Protein AF-A0A0M1J8F9-F1 (afdb_monomer_lite)

Secondary structure (DSSP, 8-state):
-HHHHHHHHTTT-----S--EEEEETTEEEETTEEEE-SS----PPP---GGGGGSS----TTS--

Structure (mmCIF, N/CA/C/O backbone):
data_AF-A0A0M1J8F9-F1
#
_entry.id   AF-A0A0M1J8F9-F1
#
loop_
_atom_site.group_PDB
_atom_site.id
_atom_site.type_symbol
_atom_site.label_atom_id
_atom_site.label_alt_id
_atom_site.label_comp_id
_atom_site.label_asym_id
_atom_site.label_entity_id
_atom_site.label_seq_id
_atom_site.pdbx_PDB_ins_code
_atom_site.Cartn_x
_atom_site.Cartn_y
_atom_site.Cartn_z
_atom_site.occupancy
_atom_site.B_iso_or_equiv
_atom_site.auth_seq_id
_atom_site.auth_comp_id
_atom_site.auth_asym_id
_atom_site.auth_atom_id
_atom_site.pdbx_PDB_model_num
ATOM 1 N N . MET A 1 1 ? 10.538 10.840 8.798 1.00 59.84 1 MET A N 1
ATOM 2 C CA . MET A 1 1 ? 9.454 9.858 8.538 1.00 59.84 1 MET A CA 1
ATOM 3 C C . MET A 1 1 ? 8.337 9.834 9.592 1.00 59.84 1 MET A C 1
ATOM 5 O O . MET A 1 1 ? 7.249 9.389 9.260 1.00 59.84 1 MET A O 1
ATOM 9 N N . GLN A 1 2 ? 8.533 10.333 10.821 1.00 73.56 2 GLN A N 1
ATOM 10 C CA . GLN A 1 2 ? 7.521 10.244 11.895 1.00 73.56 2 GLN A CA 1
ATOM 11 C C . GLN A 1 2 ? 6.278 11.132 11.676 1.00 73.56 2 GLN A C 1
ATOM 13 O O . GLN A 1 2 ? 5.177 10.750 12.058 1.00 73.56 2 GLN A O 1
ATOM 18 N N . GLY A 1 3 ? 6.417 12.290 11.018 1.00 93.50 3 GLY A N 1
ATOM 19 C CA . GLY A 1 3 ? 5.321 13.261 10.881 1.00 93.50 3 GLY A CA 1
ATOM 20 C C . GLY A 1 3 ? 4.073 12.727 10.167 1.00 93.50 3 GLY A C 1
ATOM 21 O O . GLY A 1 3 ? 2.964 12.921 10.655 1.00 93.50 3 GLY A O 1
ATOM 22 N N . LEU A 1 4 ? 4.236 12.007 9.050 1.00 95.00 4 LEU A N 1
ATOM 23 C CA . LEU A 1 4 ? 3.099 11.487 8.281 1.00 95.00 4 LEU A CA 1
ATOM 24 C C . LEU A 1 4 ? 2.313 10.424 9.058 1.00 95.00 4 LEU A C 1
ATOM 26 O O . LEU A 1 4 ? 1.091 10.499 9.131 1.00 95.00 4 LEU A O 1
ATOM 30 N N . GLN A 1 5 ? 3.003 9.466 9.680 1.00 94.25 5 GLN A N 1
ATOM 31 C CA . GLN A 1 5 ? 2.355 8.421 10.479 1.00 94.25 5 GLN A CA 1
ATOM 32 C C . GLN A 1 5 ? 1.586 9.017 11.664 1.00 94.25 5 GLN A C 1
ATOM 34 O O . GLN A 1 5 ? 0.470 8.595 11.946 1.00 94.25 5 GLN A O 1
ATOM 39 N N . GLN A 1 6 ? 2.127 10.061 12.300 1.00 95.75 6 GLN A N 1
ATOM 40 C CA . GLN A 1 6 ? 1.429 10.786 13.364 1.00 95.75 6 GLN A CA 1
ATOM 41 C C . GLN A 1 6 ? 0.161 11.490 12.855 1.00 95.75 6 GLN A C 1
ATOM 43 O O . GLN A 1 6 ? -0.869 11.481 13.523 1.00 95.75 6 GLN A O 1
ATOM 48 N N . ILE A 1 7 ? 0.204 12.085 11.661 1.00 97.44 7 ILE A N 1
ATOM 49 C CA . ILE A 1 7 ? -0.956 12.732 11.022 1.00 97.44 7 ILE A CA 1
ATOM 50 C C . ILE A 1 7 ? -2.045 11.709 10.665 1.00 97.44 7 ILE A C 1
ATOM 52 O O . ILE A 1 7 ? -3.226 12.017 10.849 1.00 97.44 7 ILE A O 1
ATOM 56 N N . MET A 1 8 ? -1.650 10.526 10.182 1.00 97.00 8 MET A N 1
ATOM 57 C CA . MET A 1 8 ? -2.546 9.403 9.882 1.00 97.00 8 MET A CA 1
ATOM 58 C C . MET A 1 8 ? -3.211 8.874 11.155 1.00 97.00 8 MET A C 1
ATOM 60 O O . MET A 1 8 ? -4.436 8.793 11.213 1.00 97.00 8 MET A O 1
ATOM 64 N N . LEU A 1 9 ? -2.424 8.626 12.208 1.00 95.94 9 LEU A N 1
ATOM 65 C CA . LEU A 1 9 ? -2.928 8.168 13.505 1.00 95.94 9 LEU A CA 1
ATOM 66 C C . LEU A 1 9 ? -3.935 9.161 14.101 1.00 95.94 9 LEU A C 1
ATOM 68 O O . LEU A 1 9 ? -5.017 8.762 14.516 1.00 95.94 9 LEU A O 1
ATOM 72 N N . LYS A 1 10 ? -3.634 10.467 14.060 1.00 97.31 10 LYS A N 1
ATOM 73 C CA . LYS A 1 10 ? -4.551 11.533 14.512 1.00 97.31 10 LYS A CA 1
ATOM 74 C C . LYS A 1 10 ? -5.890 11.560 13.765 1.00 97.31 10 LYS A C 1
ATOM 76 O O . LYS A 1 10 ? -6.842 12.145 14.265 1.00 97.31 10 LYS A O 1
ATOM 81 N N . ARG A 1 11 ? -5.953 10.985 12.562 1.00 97.69 11 ARG A N 1
ATOM 82 C CA . ARG A 1 11 ? -7.161 10.888 11.725 1.00 97.69 11 ARG A CA 1
ATOM 83 C C . ARG A 1 11 ? -7.790 9.496 11.760 1.00 97.69 11 ARG A C 1
ATOM 85 O O . ARG A 1 11 ? -8.681 9.232 10.963 1.00 97.69 11 ARG A O 1
ATOM 92 N N . ASN A 1 12 ? -7.339 8.625 12.664 1.00 97.44 12 ASN A N 1
ATOM 93 C CA . ASN A 1 12 ? -7.780 7.233 12.771 1.00 97.44 12 ASN A CA 1
ATOM 94 C C . ASN A 1 12 ? -7.557 6.423 11.483 1.00 97.44 12 ASN A C 1
ATOM 96 O O . ASN A 1 12 ? -8.341 5.540 11.148 1.00 97.44 12 ASN A O 1
ATOM 100 N N . ILE A 1 13 ? -6.477 6.716 10.755 1.00 97.00 13 ILE A N 1
ATOM 101 C CA . ILE A 1 13 ? -6.093 5.967 9.558 1.00 97.00 13 ILE A CA 1
ATOM 102 C C . ILE A 1 13 ? -5.125 4.856 9.973 1.00 97.00 13 ILE A C 1
ATOM 104 O O . ILE A 1 13 ? -3.980 5.123 10.348 1.00 97.00 13 ILE A O 1
ATOM 108 N N . GLY A 1 14 ? -5.591 3.607 9.900 1.00 94.94 14 GLY A N 1
ATOM 109 C CA . GLY A 1 14 ? -4.767 2.418 10.109 1.00 94.94 14 GLY A CA 1
ATOM 110 C C . GLY A 1 14 ? -3.768 2.228 8.967 1.00 94.94 14 GLY A C 1
ATOM 111 O O . GLY A 1 14 ? -4.150 2.193 7.798 1.00 94.94 14 GL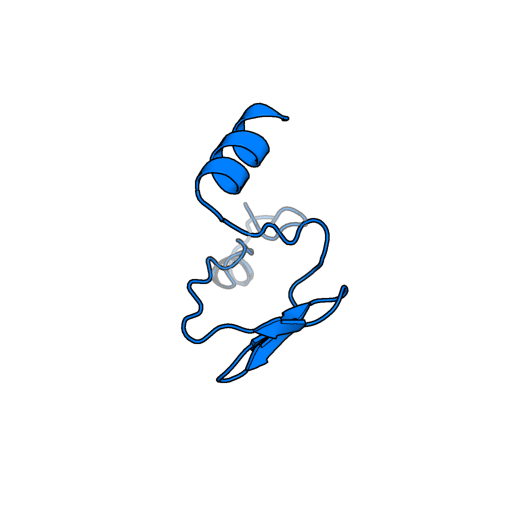Y A O 1
ATOM 112 N N . THR A 1 15 ? -2.478 2.109 9.285 1.00 94.44 15 THR A N 1
ATOM 113 C CA . THR A 1 15 ? -1.426 1.885 8.282 1.00 94.44 15 THR A CA 1
ATOM 114 C C . THR A 1 15 ? -0.909 0.45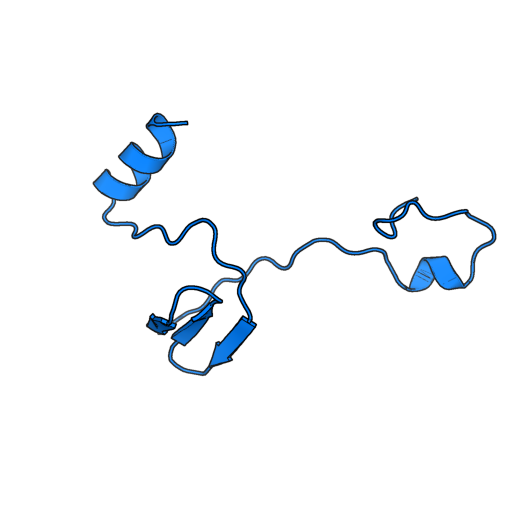3 8.344 1.00 94.44 15 THR A C 1
ATOM 116 O O . THR A 1 15 ? -0.407 0.028 9.382 1.00 94.44 15 THR A O 1
ATOM 119 N N . HIS A 1 16 ? -0.943 -0.252 7.214 1.00 93.56 16 HIS A N 1
ATOM 120 C CA . HIS A 1 16 ? -0.387 -1.598 7.053 1.00 93.56 16 HIS A CA 1
ATOM 121 C C . HIS A 1 16 ? 0.818 -1.523 6.102 1.00 93.56 16 HIS A C 1
ATOM 123 O O . HIS A 1 16 ? 0.656 -1.464 4.885 1.00 93.56 16 HIS A O 1
ATOM 129 N N . LEU A 1 17 ? 2.032 -1.438 6.654 1.00 94.06 17 LEU A N 1
ATOM 130 C CA . LEU A 1 17 ? 3.263 -1.160 5.898 1.00 94.06 17 LEU A CA 1
ATOM 131 C C . LEU A 1 17 ? 4.126 -2.417 5.735 1.00 94.06 17 LEU A C 1
ATOM 133 O O . LEU A 1 17 ? 4.093 -3.308 6.572 1.00 94.06 17 LEU A O 1
ATOM 137 N N . GLY A 1 18 ? 4.931 -2.478 4.670 1.00 94.31 18 GLY A N 1
ATOM 138 C CA . GLY A 1 18 ? 5.907 -3.561 4.466 1.00 94.31 18 GLY A CA 1
ATOM 139 C C . GLY A 1 18 ? 5.323 -4.891 3.973 1.00 94.31 18 GLY A C 1
ATOM 140 O O . GLY A 1 18 ? 6.064 -5.855 3.795 1.00 94.31 18 GLY A O 1
ATOM 141 N N . HIS A 1 19 ? 4.019 -4.954 3.698 1.00 95.62 19 HIS A N 1
ATOM 142 C CA . HIS A 1 19 ? 3.353 -6.169 3.232 1.00 95.62 19 HIS A CA 1
ATOM 143 C C . HIS A 1 19 ? 2.907 -6.036 1.778 1.00 95.62 19 HIS A C 1
ATOM 145 O O . HIS A 1 19 ? 2.122 -5.160 1.421 1.00 95.62 19 HIS A O 1
ATOM 151 N N . LYS A 1 20 ? 3.385 -6.942 0.919 1.00 93.88 20 LYS A N 1
ATOM 152 C CA . LYS A 1 20 ? 2.971 -6.987 -0.488 1.00 93.88 20 LYS A CA 1
ATOM 153 C C . LYS A 1 20 ? 1.504 -7.411 -0.594 1.00 93.88 20 LYS A C 1
ATOM 155 O O . LYS A 1 20 ? 1.129 -8.443 -0.035 1.00 93.88 20 LYS A O 1
ATOM 160 N N . ILE A 1 21 ? 0.710 -6.662 -1.357 1.00 95.56 21 ILE A N 1
ATOM 161 C CA . ILE A 1 21 ? -0.661 -7.037 -1.729 1.00 95.56 21 ILE A CA 1
ATOM 162 C C . ILE A 1 21 ? -0.611 -8.268 -2.647 1.00 95.56 21 ILE A C 1
ATOM 164 O O . ILE A 1 21 ? 0.234 -8.354 -3.541 1.00 95.56 21 ILE A O 1
ATOM 168 N N . LYS A 1 22 ? -1.493 -9.240 -2.401 1.00 96.19 22 LYS A N 1
ATOM 169 C CA . LYS A 1 22 ? -1.579 -10.506 -3.143 1.00 96.19 22 LYS A CA 1
ATOM 170 C C . LYS A 1 22 ? -2.832 -10.594 -4.004 1.00 96.19 22 LYS A C 1
ATOM 172 O O . LYS A 1 22 ? -2.728 -11.010 -5.151 1.00 96.19 22 LYS A O 1
ATOM 177 N N . LYS A 1 23 ? -3.994 -10.231 -3.454 1.00 96.44 23 LYS A N 1
ATOM 178 C CA . LYS A 1 23 ? -5.279 -10.226 -4.170 1.00 96.44 23 LYS A CA 1
ATOM 179 C C . LYS A 1 23 ? -6.305 -9.336 -3.469 1.00 96.44 23 LYS A C 1
ATOM 181 O O . LYS A 1 23 ? -6.165 -9.047 -2.280 1.00 96.44 23 LYS A O 1
ATOM 186 N N . PHE A 1 24 ? -7.348 -8.975 -4.206 1.00 97.62 24 PHE A N 1
ATOM 187 C CA . PHE A 1 24 ? -8.556 -8.332 -3.693 1.00 97.62 24 PHE A CA 1
ATOM 188 C C . PHE A 1 24 ? -9.709 -9.338 -3.686 1.00 97.62 24 PHE A C 1
ATOM 190 O O . PHE A 1 24 ? -9.779 -10.202 -4.562 1.00 97.62 24 PHE A O 1
ATOM 197 N N . THR A 1 25 ? -10.601 -9.231 -2.710 1.00 97.25 25 THR A N 1
ATOM 198 C CA . THR A 1 25 ? -11.887 -9.942 -2.674 1.00 97.25 25 THR A CA 1
ATOM 199 C C . THR A 1 25 ? -13.002 -8.924 -2.399 1.00 97.25 25 THR A C 1
ATOM 201 O O . THR A 1 25 ? -12.689 -7.760 -2.141 1.00 97.25 25 THR A O 1
ATOM 204 N N . PRO A 1 26 ? -14.292 -9.313 -2.468 1.00 97.75 26 PRO A N 1
ATOM 205 C CA . PRO A 1 26 ? -15.399 -8.371 -2.283 1.00 97.75 26 PRO A CA 1
ATOM 206 C C . PRO A 1 26 ? -15.397 -7.606 -0.952 1.00 97.75 26 PRO A C 1
ATOM 208 O O . PRO A 1 26 ? -16.004 -6.548 -0.877 1.00 97.75 26 PRO A O 1
ATOM 211 N N . ASP A 1 27 ? -14.741 -8.140 0.077 1.00 97.88 27 ASP A N 1
ATOM 212 C CA . ASP A 1 27 ? -14.826 -7.672 1.462 1.00 97.88 27 ASP A CA 1
ATOM 213 C C . ASP A 1 27 ? -13.459 -7.444 2.138 1.00 97.88 27 ASP A C 1
ATOM 215 O O . ASP A 1 27 ? -13.399 -7.113 3.325 1.00 97.88 27 ASP A O 1
ATOM 219 N N . ARG A 1 28 ? -12.340 -7.671 1.432 1.00 98.00 28 ARG A N 1
ATOM 220 C CA . ARG A 1 28 ? -10.989 -7.542 2.009 1.00 98.00 28 ARG A CA 1
ATOM 221 C C . ARG A 1 28 ? -9.869 -7.438 0.976 1.00 98.00 28 ARG A C 1
ATOM 223 O O . ARG A 1 28 ? -9.971 -7.849 -0.181 1.00 98.00 28 ARG A O 1
ATOM 230 N N . VAL A 1 29 ? -8.729 -6.949 1.454 1.00 97.81 29 VAL A N 1
ATOM 231 C CA . VAL A 1 29 ? -7.430 -6.984 0.778 1.00 97.81 29 VAL A CA 1
ATOM 232 C C . VAL A 1 29 ? -6.561 -8.053 1.429 1.00 97.81 29 VAL A C 1
ATOM 234 O O . VAL A 1 29 ? -6.322 -8.028 2.635 1.00 97.81 29 VAL A O 1
ATOM 237 N N . ILE A 1 30 ? -6.038 -8.978 0.628 1.00 98.00 30 ILE A N 1
ATOM 238 C CA . ILE A 1 30 ? -5.123 -10.018 1.104 1.00 98.00 30 ILE A CA 1
ATOM 239 C C . ILE A 1 30 ? -3.689 -9.562 0.869 1.00 98.00 30 ILE A C 1
ATOM 241 O O . ILE A 1 30 ? -3.296 -9.268 -0.265 1.00 98.00 30 ILE A O 1
ATOM 245 N N . THR A 1 31 ? -2.887 -9.547 1.928 1.00 97.38 31 THR A N 1
ATOM 246 C CA . THR A 1 31 ? -1.466 -9.190 1.888 1.00 97.38 31 THR A CA 1
ATOM 247 C C . THR A 1 31 ? -0.597 -10.353 2.362 1.00 97.38 31 THR A C 1
ATOM 249 O O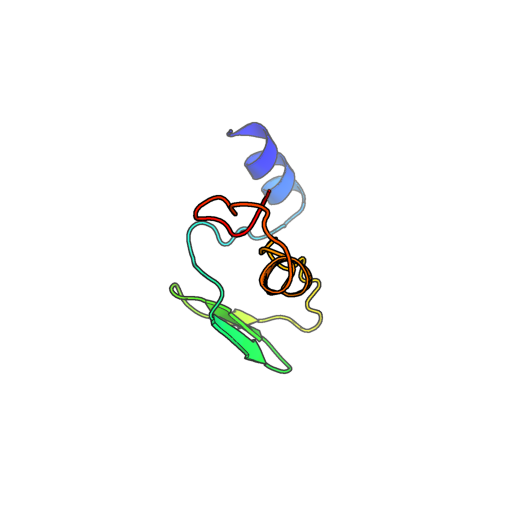 . THR A 1 31 ? -1.079 -11.320 2.943 1.00 97.38 31 THR A O 1
ATOM 252 N N . ALA A 1 32 ? 0.715 -10.258 2.150 1.00 96.75 32 ALA A N 1
ATOM 253 C CA . ALA A 1 32 ? 1.671 -11.217 2.705 1.00 96.75 32 ALA A CA 1
ATOM 254 C C . ALA A 1 32 ? 1.715 -11.228 4.249 1.00 96.75 32 ALA A C 1
ATOM 256 O O . ALA A 1 32 ? 2.241 -12.176 4.819 1.00 96.75 32 ALA A O 1
ATOM 257 N N . GLY A 1 33 ? 1.207 -10.181 4.909 1.00 95.25 33 GLY A N 1
ATOM 258 C CA . GLY A 1 33 ? 1.189 -10.046 6.369 1.00 95.25 33 GLY A CA 1
ATOM 259 C C . GLY A 1 33 ? -0.172 -10.299 7.016 1.00 95.25 33 GLY A C 1
ATOM 260 O O . GLY A 1 33 ? -0.298 -10.101 8.218 1.00 95.25 33 GLY A O 1
ATOM 261 N N . GLY A 1 34 ? -1.185 -10.698 6.241 1.00 96.00 34 GLY A N 1
ATOM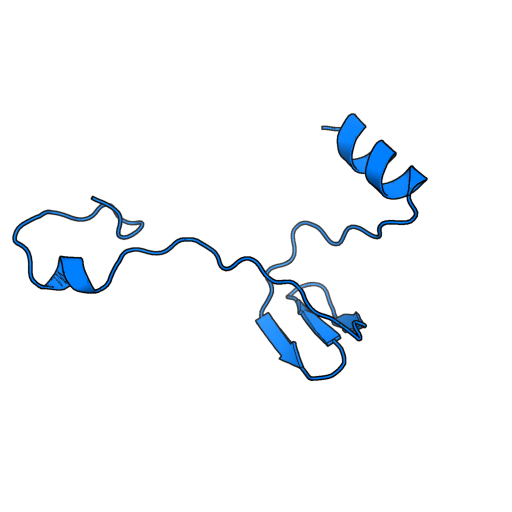 262 C CA . GLY A 1 34 ? -2.549 -10.906 6.728 1.00 96.00 34 GLY A CA 1
ATOM 263 C C . GLY A 1 34 ? -3.608 -10.213 5.874 1.00 96.00 34 GLY A C 1
ATOM 264 O O . GLY A 1 34 ? -3.336 -9.745 4.762 1.00 96.00 34 GLY A O 1
ATOM 265 N N . GLU A 1 35 ? -4.824 -10.164 6.404 1.00 97.81 35 GLU A N 1
ATOM 266 C CA . GLU A 1 35 ? -6.012 -9.669 5.708 1.00 97.81 35 GLU A CA 1
ATOM 267 C C . GLU A 1 35 ? -6.467 -8.323 6.277 1.00 97.81 35 GLU A C 1
ATOM 269 O O . GLU A 1 35 ? -6.404 -8.095 7.484 1.00 97.81 35 GLU A O 1
ATOM 274 N N . ILE A 1 36 ? -6.930 -7.436 5.397 1.00 97.44 36 ILE A N 1
ATOM 275 C CA . ILE A 1 36 ? -7.447 -6.112 5.752 1.00 97.44 36 ILE A CA 1
ATOM 276 C C . ILE A 1 36 ? -8.910 -6.050 5.295 1.00 97.44 36 ILE A C 1
ATOM 278 O O . ILE A 1 36 ? -9.135 -6.019 4.083 1.00 97.44 36 ILE A O 1
ATOM 282 N N . PRO A 1 37 ? -9.895 -6.050 6.210 1.00 97.81 37 PRO A N 1
ATOM 283 C CA . PRO A 1 37 ? -11.304 -5.875 5.860 1.00 97.81 37 PRO A CA 1
ATOM 284 C C . PRO A 1 37 ? -11.535 -4.526 5.176 1.00 97.81 37 PRO A C 1
ATOM 286 O O . PRO A 1 37 ? -10.994 -3.511 5.621 1.00 97.81 37 PRO A O 1
ATOM 289 N N . ALA A 1 38 ? -12.310 -4.511 4.095 1.00 97.62 38 ALA A N 1
ATOM 290 C CA . ALA A 1 38 ? -12.605 -3.291 3.355 1.00 97.62 38 ALA A CA 1
ATOM 291 C C . ALA A 1 38 ? -13.915 -3.416 2.573 1.00 97.62 38 ALA A C 1
ATOM 293 O O . ALA A 1 38 ? -14.054 -4.307 1.739 1.00 97.62 38 ALA A O 1
ATOM 294 N N . ASP A 1 39 ? -14.821 -2.462 2.781 1.00 97.81 39 ASP A N 1
ATOM 295 C CA . ASP A 1 39 ? -16.047 -2.334 1.983 1.00 97.81 39 ASP A CA 1
ATOM 296 C C . ASP A 1 39 ? -15.787 -1.632 0.638 1.00 97.81 39 ASP A C 1
ATOM 298 O O . ASP A 1 39 ? -16.484 -1.858 -0.348 1.00 97.81 39 ASP A O 1
ATOM 302 N N . ILE A 1 40 ? -14.771 -0.758 0.591 1.00 97.44 40 ILE A N 1
ATOM 303 C CA . ILE A 1 40 ? -14.343 -0.027 -0.607 1.00 97.44 40 ILE A CA 1
ATOM 304 C C . ILE A 1 40 ? -12.821 -0.084 -0.707 1.00 97.44 40 ILE A C 1
ATOM 306 O O . ILE A 1 40 ? -12.106 0.233 0.245 1.00 97.44 40 ILE A O 1
ATOM 310 N N . ILE A 1 41 ? -12.322 -0.434 -1.892 1.00 96.88 41 ILE A N 1
ATOM 311 C CA . ILE A 1 41 ? -10.890 -0.513 -2.182 1.00 96.88 41 ILE A CA 1
ATOM 312 C C . ILE A 1 41 ? -10.545 0.527 -3.248 1.00 96.88 41 ILE A C 1
ATOM 314 O O . ILE A 1 41 ? -10.903 0.377 -4.415 1.00 96.88 41 ILE A O 1
ATOM 318 N N . LEU A 1 42 ? -9.807 1.567 -2.852 1.00 95.25 42 LEU A N 1
ATOM 319 C CA . LEU A 1 42 ? -9.153 2.489 -3.779 1.00 95.25 42 LEU A CA 1
ATOM 320 C C . LEU A 1 42 ? -7.690 2.071 -3.938 1.00 95.25 42 LEU A C 1
ATOM 322 O O . LEU A 1 42 ? -6.885 2.234 -3.020 1.00 95.25 42 LEU A O 1
ATOM 326 N N . PHE A 1 43 ? -7.349 1.518 -5.100 1.00 93.56 43 PHE A N 1
ATOM 327 C CA . PHE A 1 43 ? -6.015 0.997 -5.379 1.00 93.56 43 PHE A CA 1
ATOM 328 C C . PHE A 1 43 ? -5.333 1.778 -6.498 1.00 93.56 43 PHE A C 1
ATOM 330 O O . PHE A 1 43 ? -5.893 1.966 -7.576 1.00 93.56 43 PHE A O 1
ATOM 337 N N . ILE A 1 44 ? -4.092 2.183 -6.241 1.00 92.00 44 ILE A N 1
ATOM 338 C CA . ILE A 1 44 ? -3.203 2.757 -7.246 1.00 92.00 44 ILE A CA 1
ATOM 339 C C . ILE A 1 44 ? -2.226 1.655 -7.642 1.00 92.00 44 ILE A C 1
ATOM 341 O O . ILE A 1 44 ? -1.397 1.233 -6.832 1.00 92.00 44 ILE A O 1
ATOM 345 N N . SER A 1 45 ? -2.353 1.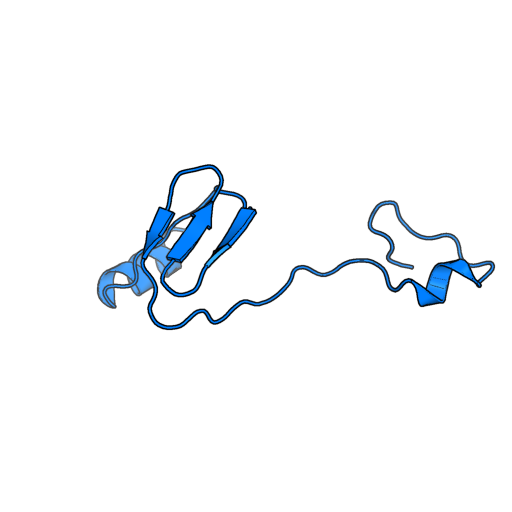157 -8.872 1.00 87.69 45 SER A N 1
ATOM 346 C CA . SER A 1 45 ? -1.450 0.135 -9.394 1.00 87.69 45 SER A CA 1
ATOM 347 C C . SER A 1 45 ? -0.016 0.648 -9.449 1.00 87.69 45 SER A C 1
ATOM 349 O O . SER A 1 45 ? 0.232 1.825 -9.710 1.00 87.69 45 SER A O 1
ATOM 351 N N . GLY A 1 46 ? 0.941 -0.256 -9.239 1.00 84.69 46 GLY A N 1
ATOM 352 C CA . GLY A 1 46 ? 2.342 0.049 -9.511 1.00 84.69 46 GLY A CA 1
ATOM 353 C C . GLY A 1 46 ? 2.564 0.403 -10.984 1.00 84.69 46 GLY A C 1
ATOM 354 O O . GLY A 1 46 ? 1.743 0.083 -11.844 1.00 84.69 46 GLY A O 1
ATOM 355 N N . MET A 1 47 ? 3.693 1.047 -11.270 1.00 86.38 47 MET A N 1
ATOM 356 C CA . MET A 1 47 ? 4.124 1.323 -12.639 1.00 86.38 47 MET A CA 1
ATOM 357 C C . MET A 1 47 ? 4.972 0.157 -13.153 1.00 86.38 47 MET A C 1
ATOM 359 O O . MET A 1 47 ? 5.899 -0.284 -12.474 1.00 86.38 47 MET A O 1
ATOM 363 N N . THR A 1 48 ? 4.656 -0.326 -14.348 1.00 83.94 48 THR A N 1
ATOM 364 C CA . THR A 1 48 ? 5.437 -1.325 -15.089 1.00 83.94 48 THR A CA 1
ATOM 365 C C . THR A 1 48 ? 5.664 -0.826 -16.509 1.00 83.94 48 THR A C 1
ATOM 367 O O . THR A 1 48 ? 4.900 0.010 -16.995 1.00 83.94 48 THR A O 1
ATOM 370 N N . GLY A 1 49 ? 6.695 -1.347 -17.176 1.00 80.75 49 GLY A N 1
ATOM 371 C CA . GLY A 1 49 ? 6.946 -1.073 -18.589 1.00 80.75 49 GLY A CA 1
ATOM 372 C C . GLY A 1 49 ? 5.726 -1.283 -19.484 1.00 80.75 49 GLY A C 1
ATOM 373 O O . GLY A 1 49 ? 4.909 -2.175 -19.245 1.00 80.75 49 GLY A O 1
ATOM 374 N N . SER A 1 50 ? 5.603 -0.444 -20.513 1.00 82.12 50 SER A N 1
ATOM 375 C CA . SER A 1 50 ? 4.555 -0.586 -21.523 1.00 82.12 50 SER A CA 1
ATOM 376 C C . SER A 1 50 ? 4.900 -1.747 -22.459 1.00 82.12 50 SER A C 1
ATOM 378 O O . SER A 1 50 ? 5.965 -1.698 -23.077 1.00 82.12 50 SER A O 1
ATOM 380 N N . PRO A 1 51 ? 3.992 -2.718 -22.680 1.00 81.06 51 PRO A N 1
ATOM 381 C CA . PRO A 1 51 ? 4.204 -3.790 -23.662 1.00 81.06 51 PRO A CA 1
ATOM 382 C C . PRO A 1 51 ? 4.448 -3.270 -25.085 1.00 81.06 51 PRO A C 1
ATOM 384 O O . PRO A 1 51 ? 4.983 -3.962 -25.941 1.00 81.06 51 PRO A O 1
ATOM 387 N N . ARG A 1 52 ? 4.064 -2.017 -25.365 1.00 77.12 52 ARG A N 1
ATOM 388 C CA . ARG A 1 52 ? 4.280 -1.380 -26.669 1.00 77.12 52 ARG A CA 1
ATOM 389 C C . ARG A 1 52 ? 5.769 -1.248 -27.028 1.00 77.12 52 ARG A C 1
ATOM 391 O O . ARG A 1 52 ? 6.073 -1.078 -28.204 1.00 77.12 52 ARG A O 1
ATOM 398 N N . PHE A 1 53 ? 6.672 -1.298 -26.046 1.00 80.12 53 PHE A N 1
ATOM 399 C CA . PHE A 1 53 ? 8.114 -1.184 -26.271 1.00 80.12 53 PHE A CA 1
ATOM 400 C C . PHE A 1 53 ? 8.759 -2.475 -26.789 1.00 80.12 53 PHE A C 1
ATOM 402 O O . PHE A 1 53 ? 9.813 -2.392 -27.412 1.00 80.12 53 PHE A O 1
ATOM 409 N N . ASP A 1 54 ? 8.095 -3.629 -26.650 1.00 77.56 54 ASP A N 1
ATOM 410 C CA . ASP A 1 54 ? 8.591 -4.923 -27.149 1.00 77.56 54 ASP A CA 1
ATOM 411 C C . ASP A 1 54 ? 8.788 -4.932 -28.677 1.00 77.56 54 ASP A C 1
ATOM 413 O O . ASP A 1 54 ? 9.562 -5.720 -29.209 1.00 77.56 54 ASP A O 1
ATOM 417 N N . ALA A 1 55 ? 8.083 -4.048 -29.389 1.00 82.88 55 ALA A N 1
ATOM 418 C CA . ALA A 1 55 ? 8.134 -3.913 -30.843 1.00 82.88 55 ALA A CA 1
ATOM 419 C C . ALA A 1 55 ? 9.084 -2.798 -31.328 1.00 82.88 55 ALA A C 1
ATOM 421 O O . ALA A 1 55 ? 8.970 -2.355 -32.470 1.00 82.88 55 ALA A O 1
ATOM 422 N N . THR A 1 56 ? 9.970 -2.294 -30.465 1.00 84.06 56 THR A N 1
ATOM 423 C CA . THR A 1 56 ? 10.907 -1.210 -30.797 1.00 84.06 56 THR A CA 1
ATOM 424 C C . THR A 1 56 ? 12.354 -1.653 -30.620 1.00 84.06 56 THR A C 1
ATOM 426 O O . THR A 1 56 ? 12.641 -2.502 -29.784 1.00 84.06 56 THR A O 1
ATOM 429 N N . ASP A 1 57 ? 13.279 -1.014 -31.33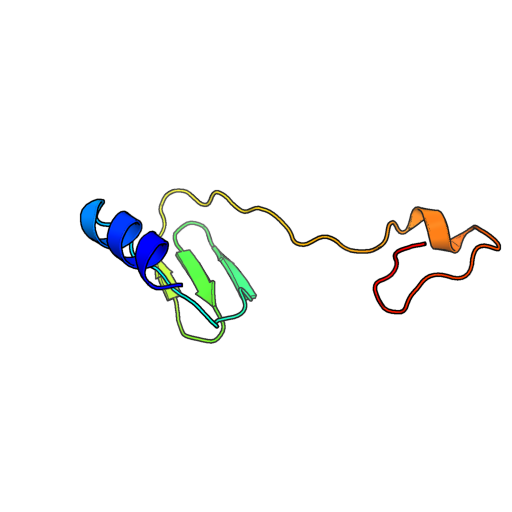8 1.00 87.75 57 ASP A N 1
ATOM 430 C CA . ASP A 1 57 ? 14.725 -1.245 -31.181 1.00 87.75 57 ASP A CA 1
ATOM 431 C C . ASP A 1 57 ? 15.317 -0.521 -29.951 1.00 87.75 57 ASP A C 1
ATOM 433 O O . ASP A 1 57 ? 16.535 -0.416 -29.797 1.00 87.75 57 ASP A O 1
ATOM 437 N N . LEU A 1 58 ? 14.464 0.038 -29.086 1.00 84.94 58 LEU A N 1
ATOM 438 C CA . LEU A 1 58 ? 14.883 0.754 -27.886 1.00 84.94 58 LEU A CA 1
ATOM 439 C C . LEU A 1 58 ? 15.168 -0.247 -26.768 1.00 84.94 58 LEU A C 1
ATOM 441 O O . LEU A 1 58 ? 14.316 -1.062 -26.426 1.00 84.94 58 LEU A O 1
ATOM 445 N N . THR A 1 59 ? 16.354 -0.162 -26.167 1.00 84.31 59 THR A N 1
ATOM 446 C CA . THR A 1 59 ? 16.752 -1.050 -25.070 1.00 84.31 59 THR A CA 1
ATOM 447 C C . THR A 1 59 ? 16.037 -0.657 -23.773 1.00 84.31 59 THR A C 1
ATOM 449 O O . THR A 1 59 ? 16.326 0.414 -23.236 1.00 84.31 59 THR A O 1
ATOM 452 N N . PRO A 1 60 ? 15.152 -1.501 -23.215 1.00 82.50 60 PRO A N 1
ATOM 453 C CA . PRO A 1 60 ? 14.516 -1.207 -21.942 1.00 82.50 60 PRO A CA 1
ATOM 454 C C . PRO A 1 60 ? 15.496 -1.394 -20.777 1.00 82.50 60 PRO A C 1
ATOM 456 O O . PRO A 1 60 ? 16.355 -2.278 -20.766 1.00 82.50 60 PRO A O 1
ATOM 459 N N . THR A 1 61 ? 15.314 -0.592 -19.735 1.00 87.50 61 THR A N 1
ATOM 460 C CA . THR A 1 61 ? 15.879 -0.838 -18.405 1.00 87.50 61 THR A CA 1
ATOM 461 C C . THR A 1 61 ? 15.303 -2.131 -17.801 1.00 87.50 61 THR A C 1
ATOM 463 O O . THR A 1 61 ? 14.219 -2.569 -18.196 1.00 87.50 61 THR A O 1
ATOM 466 N N . PRO A 1 62 ? 15.934 -2.727 -16.768 1.00 84.62 62 PRO A N 1
ATOM 467 C CA . PRO A 1 62 ? 15.391 -3.912 -16.089 1.00 84.62 62 PRO A CA 1
ATOM 468 C C . PRO A 1 62 ? 13.970 -3.738 -15.519 1.00 84.62 62 PRO A C 1
ATOM 470 O O . PRO A 1 62 ? 13.278 -4.723 -15.280 1.00 84.62 62 PRO A O 1
ATOM 473 N N . GLY A 1 63 ? 13.531 -2.493 -15.289 1.00 81.69 63 GLY A N 1
ATOM 474 C CA . GLY A 1 63 ? 12.169 -2.158 -14.859 1.00 81.69 63 GLY A CA 1
ATOM 475 C C . GLY A 1 63 ? 11.149 -2.022 -15.999 1.00 81.69 63 GLY A C 1
ATOM 476 O O . GLY A 1 63 ? 9.987 -1.714 -15.735 1.00 81.69 63 GLY A O 1
ATOM 477 N N . GLY A 1 64 ? 11.562 -2.224 -17.254 1.00 80.06 64 GLY A N 1
ATOM 478 C CA . GLY A 1 64 ? 10.715 -2.098 -18.445 1.00 80.06 64 GLY A CA 1
ATOM 479 C C . GLY A 1 64 ? 10.461 -0.654 -18.894 1.00 80.06 64 GLY A C 1
ATOM 480 O O . GLY A 1 64 ? 9.584 -0.412 -19.719 1.00 80.06 64 GLY A O 1
ATOM 481 N N . LEU A 1 65 ? 11.191 0.314 -18.340 1.00 84.12 65 LEU A N 1
ATOM 482 C CA . LEU A 1 65 ? 11.156 1.713 -18.776 1.00 84.12 65 LEU A CA 1
ATOM 483 C C . LEU A 1 65 ? 12.267 1.964 -19.799 1.00 84.12 65 LEU A C 1
ATOM 485 O O . LEU A 1 65 ? 13.286 1.279 -19.737 1.00 84.12 65 LEU A O 1
ATOM 489 N N . ILE A 1 66 ? 12.081 2.934 -20.693 1.00 81.06 66 ILE A N 1
ATOM 490 C CA . ILE A 1 66 ? 13.137 3.449 -21.583 1.00 81.06 66 ILE A CA 1
ATOM 491 C C . ILE A 1 66 ? 13.926 4.526 -20.840 1.00 81.06 66 ILE A C 1
ATOM 493 O O . ILE A 1 66 ? 13.265 5.368 -20.187 1.00 81.06 66 ILE A O 1
#

pLDDT: mean 90.92, std 7.88, range [59.84, 98.0]

Sequence (66 aa):
MQGLQQIMLKRNIGTHLGHKIKKFTPDRVITAGGEIPADIILFISGMTGSPRFDATDLTPTPGGLI

Foldseek 3Di:
DVVVVVVCVVVVHDDDPDWAFDDDDCFWTQTPVGIGGDNDDDDDDDDAADPVCVPDPDDADPRNHD

Radius of gyration: 17.36 Å; chains: 1; bounding box: 33×24×46 Å